Protein AF-A0AA43FQS2-F1 (afdb_monomer_lite)

pLDDT: mean 81.41, std 19.04, range [47.25, 98.38]

Radius of gyration: 20.24 Å; chains: 1; bounding box: 50×47×33 Å

Structure (mmCIF, N/CA/C/O backbone):
data_AF-A0AA43FQS2-F1
#
_entry.id   AF-A0AA43FQS2-F1
#
loop_
_atom_site.group_PDB
_atom_site.id
_atom_site.type_symbol
_atom_site.label_atom_id
_atom_site.label_alt_id
_atom_site.label_comp_id
_atom_site.label_asym_id
_atom_site.label_entity_id
_atom_site.label_seq_id
_atom_site.pdbx_PDB_ins_code
_atom_site.Cartn_x
_atom_site.Cartn_y
_atom_site.Cartn_z
_atom_site.occupancy
_atom_site.B_iso_or_equiv
_atom_site.auth_seq_id
_atom_site.auth_comp_id
_atom_site.auth_asym_id
_atom_site.auth_atom_id
_atom_site.pdbx_PDB_model_num
ATOM 1 N N . MET A 1 1 ? 2.367 10.688 -21.555 1.00 47.25 1 MET A N 1
ATOM 2 C CA . MET A 1 1 ? 2.861 10.732 -20.163 1.00 47.25 1 MET A CA 1
ATOM 3 C C . MET A 1 1 ? 2.759 9.330 -19.599 1.00 47.25 1 MET A C 1
ATOM 5 O O . MET A 1 1 ? 1.649 8.841 -19.445 1.00 47.25 1 MET A O 1
ATOM 9 N N . MET A 1 2 ? 3.886 8.651 -19.405 1.00 54.97 2 MET A N 1
ATOM 10 C CA . MET A 1 2 ? 3.919 7.301 -18.843 1.00 54.97 2 MET A CA 1
ATOM 11 C C . MET A 1 2 ? 4.125 7.453 -17.336 1.00 54.97 2 MET A C 1
ATOM 13 O O . MET A 1 2 ? 5.127 8.028 -16.924 1.00 54.97 2 MET A O 1
ATOM 17 N N . MET A 1 3 ? 3.135 7.051 -16.536 1.00 63.41 3 MET A N 1
ATOM 18 C CA . MET A 1 3 ? 3.214 7.118 -15.075 1.00 63.41 3 MET A CA 1
ATOM 19 C C . MET A 1 3 ? 4.420 6.295 -14.619 1.00 63.41 3 MET A C 1
ATOM 21 O O . MET A 1 3 ? 4.543 5.130 -15.006 1.00 63.41 3 MET A O 1
ATOM 25 N N . ASN A 1 4 ? 5.325 6.907 -13.856 1.00 87.50 4 ASN A N 1
ATOM 26 C CA . ASN A 1 4 ? 6.550 6.239 -13.444 1.00 87.50 4 ASN A CA 1
ATOM 27 C C . ASN A 1 4 ? 6.188 5.078 -12.495 1.00 87.50 4 ASN A C 1
ATOM 29 O O . ASN A 1 4 ? 5.350 5.229 -11.601 1.00 87.50 4 ASN A O 1
ATOM 33 N N . VAL A 1 5 ? 6.796 3.907 -12.697 1.00 87.38 5 VAL A N 1
ATOM 34 C CA . VAL A 1 5 ? 6.619 2.719 -11.845 1.00 87.38 5 VAL A CA 1
ATOM 35 C C . VAL A 1 5 ? 6.835 3.076 -10.369 1.00 87.38 5 VAL A C 1
ATOM 37 O O . VAL A 1 5 ? 6.023 2.699 -9.525 1.00 87.38 5 VAL A O 1
ATOM 40 N N . ASP A 1 6 ? 7.820 3.925 -10.067 1.00 89.94 6 ASP A N 1
ATOM 41 C CA . ASP A 1 6 ? 8.076 4.437 -8.718 1.00 89.94 6 ASP A CA 1
ATOM 42 C C . ASP A 1 6 ? 6.920 5.263 -8.140 1.00 89.94 6 ASP A C 1
ATOM 44 O O . ASP A 1 6 ? 6.643 5.222 -6.939 1.00 89.94 6 ASP A O 1
ATOM 48 N N 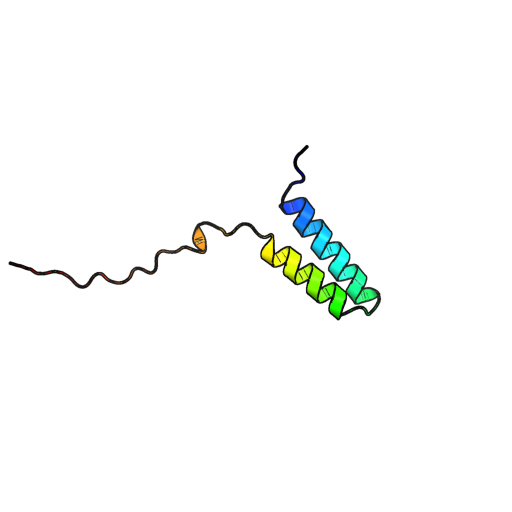. GLU A 1 7 ? 6.238 6.056 -8.970 1.00 93.69 7 GLU A N 1
ATOM 49 C CA . GLU A 1 7 ? 5.075 6.843 -8.543 1.00 93.69 7 GLU A CA 1
ATOM 50 C C . GLU A 1 7 ? 3.886 5.937 -8.246 1.00 93.69 7 GLU A C 1
ATOM 52 O O . GLU A 1 7 ? 3.179 6.142 -7.256 1.00 93.69 7 GLU A O 1
ATOM 57 N N . ARG A 1 8 ? 3.697 4.894 -9.060 1.00 93.88 8 ARG A N 1
ATOM 58 C CA . ARG A 1 8 ? 2.667 3.879 -8.839 1.00 93.88 8 ARG A CA 1
ATOM 59 C C . ARG A 1 8 ? 2.923 3.101 -7.549 1.00 93.88 8 ARG A C 1
ATOM 61 O O . ARG A 1 8 ? 1.993 2.945 -6.760 1.00 93.88 8 ARG A O 1
ATOM 68 N N . ILE A 1 9 ? 4.159 2.673 -7.292 1.00 95.81 9 ILE A N 1
ATOM 69 C CA . ILE A 1 9 ? 4.537 1.990 -6.044 1.00 95.81 9 ILE A CA 1
ATOM 70 C C . ILE A 1 9 ? 4.260 2.897 -4.840 1.00 95.81 9 ILE A C 1
ATOM 72 O O . ILE A 1 9 ? 3.584 2.485 -3.896 1.00 95.81 9 ILE A O 1
ATOM 76 N N . ARG A 1 10 ? 4.706 4.161 -4.885 1.00 96.06 10 ARG A N 1
ATOM 77 C CA . ARG A 1 10 ? 4.452 5.136 -3.809 1.00 96.06 10 ARG A CA 1
ATOM 78 C C . ARG A 1 10 ? 2.961 5.360 -3.564 1.00 96.06 10 ARG A C 1
ATOM 80 O O . ARG A 1 10 ? 2.545 5.470 -2.411 1.00 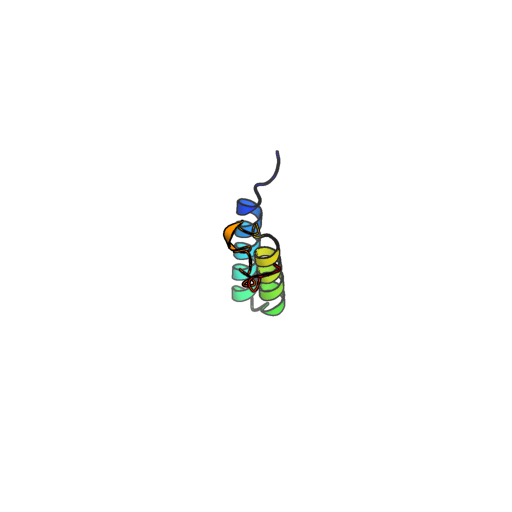96.06 10 ARG A O 1
ATOM 87 N N . TYR A 1 11 ? 2.158 5.419 -4.624 1.00 96.75 11 TYR A N 1
ATOM 88 C CA . TYR A 1 11 ? 0.708 5.536 -4.508 1.00 96.75 11 TYR A CA 1
ATOM 89 C C . TYR A 1 11 ? 0.092 4.312 -3.817 1.00 96.75 11 TYR A C 1
ATOM 91 O O . TYR A 1 11 ? -0.640 4.477 -2.842 1.00 96.75 11 TYR A O 1
ATOM 99 N N . LEU A 1 12 ? 0.430 3.098 -4.262 1.00 97.50 12 LEU A N 1
ATOM 100 C CA . LEU A 1 12 ? -0.085 1.852 -3.684 1.00 97.50 12 LEU A CA 1
ATOM 101 C C . LEU A 1 12 ? 0.249 1.739 -2.191 1.00 97.50 12 LEU A C 1
ATOM 103 O O . LEU A 1 12 ? -0.629 1.438 -1.385 1.00 97.50 12 LEU A O 1
ATOM 107 N N . LEU A 1 13 ? 1.484 2.068 -1.803 1.00 98.00 13 LEU A N 1
ATOM 108 C CA . LEU A 1 13 ? 1.894 2.070 -0.397 1.00 98.00 13 LEU A CA 1
ATOM 109 C C . LEU A 1 13 ? 1.123 3.104 0.433 1.00 98.00 13 LEU A C 1
ATOM 111 O O . LEU A 1 13 ? 0.689 2.794 1.540 1.00 98.00 13 LEU A O 1
ATOM 115 N N . ARG A 1 14 ? 0.888 4.308 -0.105 1.00 98.12 14 ARG A N 1
ATOM 116 C CA . ARG A 1 14 ? 0.102 5.344 0.583 1.00 98.12 14 ARG A CA 1
ATOM 117 C C . ARG A 1 14 ? -1.334 4.890 0.843 1.00 98.12 14 ARG A C 1
ATOM 119 O O . ARG A 1 14 ? -1.857 5.116 1.933 1.00 98.12 14 ARG A O 1
ATOM 126 N N . VAL A 1 15 ? -1.970 4.264 -0.146 1.00 97.94 15 VAL A N 1
ATOM 127 C CA . VAL A 1 15 ? -3.334 3.736 0.004 1.00 97.94 15 VAL A CA 1
ATOM 128 C C . VAL A 1 15 ? -3.353 2.580 1.003 1.00 97.94 15 VAL A C 1
ATOM 130 O O . VAL A 1 15 ? -4.256 2.524 1.833 1.00 97.94 15 VAL A O 1
ATOM 133 N N . ALA A 1 16 ? -2.330 1.720 1.001 1.00 98.25 16 ALA A N 1
ATOM 134 C CA . ALA A 1 16 ? -2.205 0.659 1.993 1.00 98.25 16 ALA A CA 1
ATOM 135 C C . ALA A 1 16 ? -2.152 1.212 3.425 1.00 98.25 16 ALA A C 1
ATOM 137 O O . ALA A 1 16 ? -2.919 0.765 4.270 1.00 98.25 16 ALA A O 1
ATOM 138 N N . THR A 1 17 ? -1.305 2.215 3.689 1.00 98.31 17 THR A N 1
ATOM 139 C CA . THR A 1 17 ? -1.218 2.863 5.010 1.00 98.31 17 THR A CA 1
ATOM 140 C C . THR A 1 17 ? -2.555 3.457 5.437 1.00 98.31 17 THR A C 1
ATOM 142 O O . THR A 1 17 ? -2.953 3.315 6.589 1.00 98.31 17 THR A O 1
ATOM 145 N N . ARG A 1 18 ? -3.276 4.102 4.514 1.00 98.25 18 ARG A N 1
ATOM 146 C CA . ARG A 1 18 ? -4.597 4.660 4.817 1.00 98.25 18 ARG A CA 1
ATOM 147 C C . ARG A 1 18 ? -5.602 3.569 5.197 1.00 98.25 18 ARG A C 1
ATOM 149 O O . ARG A 1 18 ? -6.282 3.718 6.204 1.00 98.25 18 ARG A O 1
ATOM 156 N N . ALA A 1 19 ? -5.640 2.473 4.441 1.00 98.06 19 ALA A N 1
ATOM 157 C CA . ALA A 1 19 ? -6.514 1.341 4.735 1.00 98.06 19 ALA A CA 1
ATOM 158 C C . ALA A 1 19 ? -6.201 0.706 6.104 1.00 98.06 19 ALA A C 1
ATOM 160 O O . ALA A 1 19 ? -7.116 0.295 6.806 1.00 98.06 19 ALA A O 1
ATOM 161 N N . GLU A 1 20 ? -4.935 0.666 6.535 1.00 97.50 20 GLU A N 1
ATOM 162 C CA . GLU A 1 20 ? -4.596 0.200 7.890 1.00 97.50 20 GLU A CA 1
ATOM 163 C C . GLU A 1 20 ? -5.132 1.113 8.985 1.00 97.50 20 GLU A C 1
ATOM 165 O O . GLU A 1 20 ? -5.653 0.618 9.981 1.00 97.50 20 GLU A O 1
ATOM 170 N N . VAL A 1 21 ? -5.022 2.432 8.801 1.00 98.12 21 VAL A N 1
ATOM 171 C CA . VAL A 1 21 ? -5.559 3.420 9.750 1.00 98.12 21 VAL A CA 1
ATOM 172 C C . VAL A 1 21 ? -7.083 3.315 9.846 1.00 98.12 21 VAL A C 1
ATOM 174 O O . VAL A 1 21 ? -7.639 3.468 10.929 1.00 98.12 21 VAL A O 1
ATOM 177 N N . GLU A 1 22 ? -7.752 3.013 8.732 1.00 97.81 22 GLU A N 1
ATOM 178 C CA . GLU A 1 22 ? -9.203 2.790 8.665 1.00 97.81 22 GLU A CA 1
ATOM 179 C C . GLU A 1 22 ? -9.625 1.408 9.223 1.00 97.81 22 GLU A C 1
ATOM 181 O O . GLU A 1 22 ? -10.811 1.159 9.419 1.00 97.81 22 GLU A O 1
ATOM 186 N N . GLY A 1 23 ? -8.669 0.528 9.556 1.00 98.00 23 GLY A N 1
ATOM 187 C CA . GLY A 1 23 ? -8.918 -0.813 10.104 1.00 98.00 23 GLY A CA 1
ATOM 188 C C . GLY A 1 23 ? -9.123 -1.905 9.046 1.00 98.00 23 GLY A C 1
ATOM 189 O O . GLY A 1 23 ? -9.295 -3.080 9.383 1.00 98.00 23 GLY A O 1
ATOM 190 N N . ASP A 1 24 ? -9.024 -1.561 7.763 1.00 97.94 24 ASP A N 1
ATOM 191 C CA . ASP A 1 24 ? -9.205 -2.460 6.626 1.00 97.94 24 ASP A CA 1
ATOM 192 C C . ASP A 1 24 ? -7.924 -3.247 6.302 1.00 97.94 24 ASP A C 1
ATOM 194 O O . ASP A 1 24 ? -7.322 -3.149 5.227 1.00 97.94 24 ASP A O 1
ATOM 198 N N . VAL A 1 25 ? -7.514 -4.108 7.237 1.00 96.31 25 VAL A N 1
ATOM 199 C CA . VAL A 1 25 ? -6.259 -4.884 7.162 1.00 96.31 25 VAL A CA 1
ATOM 200 C C . VAL A 1 25 ? -6.157 -5.731 5.884 1.00 96.31 25 VAL A C 1
ATOM 202 O O . VAL A 1 25 ? -5.078 -5.868 5.303 1.00 96.31 25 VAL A O 1
ATOM 205 N N . ARG A 1 26 ? -7.274 -6.297 5.400 1.00 97.62 26 ARG A N 1
ATOM 206 C CA . ARG A 1 26 ? -7.283 -7.077 4.146 1.00 97.62 26 ARG A CA 1
ATOM 207 C C . ARG A 1 26 ? -6.957 -6.205 2.937 1.00 97.62 26 ARG A C 1
ATOM 209 O O . ARG A 1 26 ? -6.159 -6.614 2.098 1.00 97.62 26 ARG A O 1
ATOM 216 N N . VAL A 1 27 ? -7.548 -5.016 2.869 1.00 96.62 27 VAL A N 1
ATOM 217 C CA . VAL A 1 27 ? -7.353 -4.065 1.770 1.00 96.62 27 VAL A CA 1
ATOM 2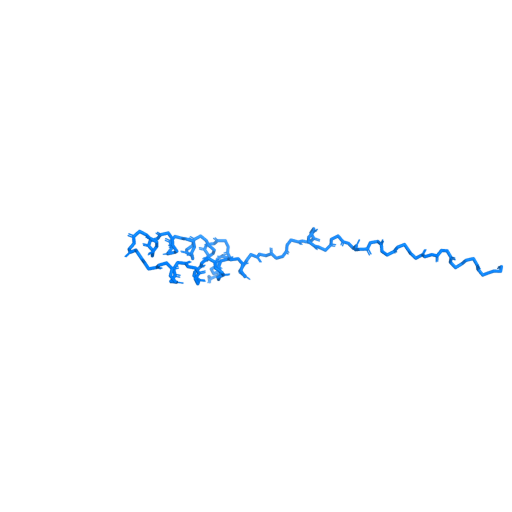18 C C . VAL A 1 27 ? -5.917 -3.548 1.775 1.00 96.62 27 VAL A C 1
ATOM 220 O O . VAL A 1 27 ? -5.246 -3.580 0.744 1.00 96.62 27 VAL A O 1
ATOM 223 N N . ALA A 1 28 ? -5.398 -3.185 2.949 1.00 98.38 28 ALA A N 1
ATOM 224 C CA . ALA A 1 28 ? -4.001 -2.801 3.111 1.00 98.38 28 ALA A CA 1
ATOM 225 C C . ALA A 1 28 ? -3.029 -3.872 2.592 1.00 98.38 28 ALA A C 1
ATOM 227 O O . ALA A 1 28 ? -2.074 -3.565 1.873 1.00 98.38 28 ALA A O 1
ATOM 228 N N . ARG A 1 29 ? -3.295 -5.147 2.906 1.00 98.19 29 ARG A N 1
ATOM 229 C CA . ARG A 1 29 ? -2.471 -6.275 2.451 1.00 98.19 29 ARG A CA 1
ATOM 230 C C . ARG A 1 29 ? -2.467 -6.421 0.932 1.00 98.19 29 ARG A C 1
ATOM 232 O O . ARG A 1 29 ? -1.408 -6.664 0.358 1.00 98.19 29 ARG A O 1
ATOM 239 N N . VAL A 1 30 ? -3.622 -6.256 0.288 1.00 98.25 30 VAL A N 1
ATOM 240 C CA . VAL A 1 30 ? -3.731 -6.308 -1.177 1.00 98.25 30 VAL A CA 1
ATOM 241 C C . VAL A 1 30 ? -2.890 -5.204 -1.813 1.00 98.25 30 VAL A C 1
ATOM 243 O O . VAL A 1 30 ? -2.080 -5.489 -2.691 1.00 98.25 30 VAL A O 1
ATOM 246 N N . PHE A 1 31 ? -2.999 -3.964 -1.331 1.00 98.06 31 PHE A N 1
ATOM 247 C CA . PHE A 1 31 ? -2.224 -2.853 -1.887 1.00 98.06 31 PHE A CA 1
ATOM 248 C C . PHE A 1 31 ? -0.714 -3.008 -1.691 1.00 98.06 31 PHE A C 1
ATOM 250 O O . PHE A 1 31 ? 0.050 -2.687 -2.601 1.00 98.06 31 PHE A O 1
ATOM 257 N N . ARG A 1 32 ? -0.271 -3.551 -0.549 1.00 97.81 32 ARG A N 1
ATOM 258 C CA . ARG A 1 32 ? 1.146 -3.887 -0.342 1.00 97.81 32 ARG A CA 1
ATOM 259 C C . ARG A 1 32 ? 1.634 -4.931 -1.329 1.00 97.81 32 ARG A C 1
ATOM 261 O O . ARG A 1 32 ? 2.668 -4.719 -1.951 1.00 97.81 32 ARG A O 1
ATOM 268 N N . ARG A 1 33 ? 0.861 -6.000 -1.529 1.00 97.69 33 ARG A N 1
ATOM 269 C CA . ARG A 1 33 ? 1.223 -7.046 -2.485 1.00 97.69 33 ARG A CA 1
ATOM 270 C C . ARG A 1 33 ? 1.331 -6.497 -3.907 1.00 97.69 33 ARG A C 1
ATOM 272 O O . ARG A 1 33 ? 2.307 -6.758 -4.591 1.00 97.69 33 ARG A O 1
ATOM 279 N N . MET A 1 34 ? 0.389 -5.648 -4.315 1.00 96.62 34 MET A N 1
ATOM 280 C CA . MET A 1 34 ? 0.457 -4.980 -5.618 1.00 96.62 34 MET A CA 1
ATOM 281 C C . MET A 1 34 ? 1.684 -4.068 -5.759 1.00 96.62 34 MET A C 1
ATOM 283 O O . MET A 1 34 ? 2.192 -3.905 -6.865 1.00 96.62 34 MET A O 1
ATOM 287 N N . ALA A 1 35 ? 2.135 -3.435 -4.672 1.00 95.94 35 ALA A N 1
ATOM 288 C CA . ALA A 1 35 ? 3.339 -2.608 -4.681 1.00 95.94 35 ALA A CA 1
ATOM 289 C C . ALA A 1 35 ? 4.615 -3.456 -4.789 1.00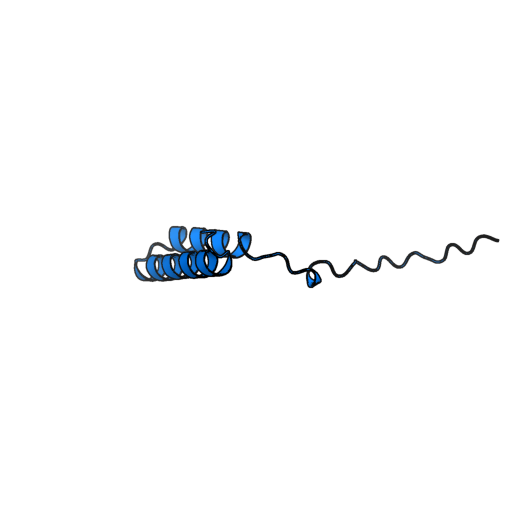 95.94 35 ALA A C 1
ATOM 291 O O . ALA A 1 35 ? 5.545 -3.049 -5.478 1.00 95.94 35 ALA A O 1
ATOM 292 N N . GLU A 1 36 ? 4.649 -4.619 -4.135 1.00 94.56 36 GLU A N 1
ATOM 293 C CA . GLU A 1 36 ? 5.733 -5.603 -4.244 1.00 94.56 36 GLU A CA 1
ATOM 294 C C . GLU A 1 36 ? 5.827 -6.169 -5.661 1.00 94.56 36 GLU A C 1
ATOM 296 O O . GLU A 1 36 ? 6.895 -6.113 -6.260 1.00 94.56 36 GLU A O 1
ATOM 301 N N . ASP A 1 37 ? 4.702 -6.609 -6.230 1.00 94.06 37 ASP A N 1
ATOM 302 C CA . ASP A 1 37 ? 4.639 -7.160 -7.590 1.00 94.06 37 ASP A CA 1
ATOM 303 C C . ASP A 1 37 ? 5.019 -6.118 -8.666 1.00 94.06 37 ASP A C 1
ATOM 305 O O . ASP A 1 37 ? 5.378 -6.472 -9.787 1.00 94.06 37 ASP A O 1
ATOM 309 N N . ALA A 1 38 ? 4.915 -4.822 -8.349 1.00 90.69 38 ALA A N 1
ATOM 310 C CA . ALA A 1 38 ? 5.277 -3.729 -9.247 1.00 90.69 38 ALA A CA 1
ATOM 311 C C . ALA A 1 38 ? 6.751 -3.310 -9.148 1.00 90.69 38 ALA A C 1
ATOM 313 O O . ALA A 1 38 ? 7.178 -2.480 -9.956 1.00 90.69 38 ALA A O 1
ATOM 314 N N . ARG A 1 39 ? 7.519 -3.824 -8.174 1.00 87.69 39 ARG A N 1
ATOM 315 C CA . ARG A 1 39 ? 8.948 -3.509 -8.077 1.00 87.69 39 ARG A CA 1
ATOM 316 C C . ARG A 1 39 ? 9.672 -4.044 -9.315 1.00 87.69 39 ARG A C 1
ATOM 318 O O . ARG A 1 39 ? 9.420 -5.184 -9.708 1.00 87.69 39 ARG A O 1
ATOM 325 N N . PRO A 1 40 ? 10.546 -3.242 -9.945 1.00 82.56 40 PRO A N 1
ATOM 326 C CA . PRO A 1 40 ? 11.419 -3.771 -10.978 1.00 82.56 40 PRO A CA 1
ATOM 327 C C . PRO A 1 40 ? 12.260 -4.893 -10.361 1.00 82.56 40 PRO A C 1
ATOM 329 O O . PRO A 1 40 ? 12.778 -4.737 -9.259 1.00 82.56 40 PRO A O 1
ATOM 332 N N . LEU A 1 41 ? 12.338 -6.029 -11.052 1.00 77.31 41 LEU A N 1
ATOM 333 C CA . LEU A 1 41 ? 13.291 -7.076 -10.703 1.00 77.31 41 LEU A CA 1
ATOM 334 C C . LEU A 1 41 ? 14.675 -6.501 -10.993 1.00 77.31 41 LEU A C 1
ATOM 336 O O . LEU A 1 41 ? 14.969 -6.184 -12.152 1.00 77.31 41 LEU A O 1
ATOM 340 N N . ASP A 1 42 ? 15.484 -6.302 -9.958 1.00 68.69 42 ASP A N 1
ATOM 341 C CA . ASP A 1 42 ? 16.839 -5.822 -10.168 1.00 68.69 42 ASP A CA 1
ATOM 342 C C . ASP A 1 42 ? 17.642 -6.948 -10.826 1.00 68.69 42 ASP A C 1
ATOM 344 O O . ASP A 1 42 ? 17.481 -8.129 -10.519 1.00 68.69 42 ASP A O 1
ATOM 348 N N . ALA A 1 43 ? 18.540 -6.603 -11.751 1.00 56.97 43 ALA A N 1
ATOM 349 C CA . ALA A 1 43 ? 19.398 -7.590 -12.411 1.00 56.97 43 ALA A CA 1
ATOM 350 C C . ALA A 1 43 ? 20.276 -8.380 -11.412 1.00 56.97 43 ALA A C 1
ATOM 352 O O . ALA A 1 43 ? 20.756 -9.458 -11.745 1.00 56.97 43 ALA A O 1
ATOM 353 N N . SER A 1 44 ? 20.450 -7.871 -10.185 1.00 58.97 44 SER A N 1
ATOM 354 C CA . SER A 1 44 ? 21.115 -8.552 -9.069 1.00 58.97 44 SER A CA 1
ATOM 355 C C . SER A 1 44 ? 20.292 -9.672 -8.425 1.00 58.97 44 SER A C 1
ATOM 357 O O . SER A 1 44 ? 20.869 -10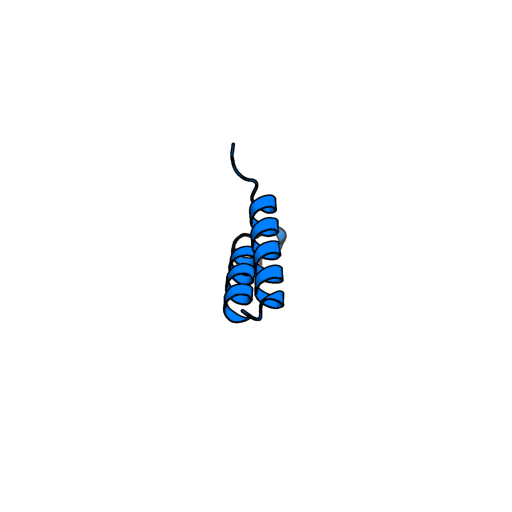.519 -7.751 1.00 58.97 44 SER A O 1
ATOM 359 N N . ASP A 1 45 ? 18.972 -9.718 -8.635 1.00 62.44 45 ASP A N 1
ATOM 360 C CA . ASP A 1 45 ? 18.132 -10.847 -8.198 1.00 62.44 45 ASP A CA 1
ATOM 361 C C . ASP A 1 45 ? 18.390 -12.106 -9.048 1.00 62.44 45 ASP A C 1
ATOM 363 O O . ASP A 1 45 ? 18.018 -13.219 -8.673 1.00 62.44 45 ASP A O 1
ATOM 367 N N . PHE A 1 46 ? 19.079 -11.927 -10.179 1.00 57.53 46 PHE A N 1
ATOM 368 C CA . PHE A 1 46 ? 19.629 -12.975 -11.025 1.00 57.53 46 PHE A CA 1
ATOM 369 C C . PHE A 1 46 ? 21.158 -13.011 -10.896 1.00 57.53 46 PHE A C 1
ATOM 371 O O . PHE A 1 46 ? 21.866 -12.998 -11.901 1.00 57.53 46 PHE A O 1
ATOM 378 N N . GLU A 1 47 ? 21.702 -13.079 -9.675 1.00 60.28 47 GLU A N 1
ATOM 379 C CA . GLU A 1 47 ? 23.009 -13.728 -9.516 1.00 60.28 47 GLU A CA 1
ATOM 380 C C . GLU A 1 47 ? 22.869 -15.108 -10.176 1.00 60.28 47 GLU A C 1
ATOM 382 O O . GLU A 1 47 ? 22.008 -15.895 -9.755 1.00 60.28 47 GLU A O 1
ATOM 387 N N . PRO A 1 48 ? 23.615 -15.410 -11.258 1.00 54.94 48 PRO A N 1
ATOM 388 C CA . PRO A 1 48 ? 23.565 -16.737 -11.821 1.00 54.94 48 PRO A CA 1
ATOM 389 C C . PRO A 1 48 ? 23.982 -17.650 -10.682 1.00 54.94 48 PRO A C 1
ATOM 391 O O . PRO A 1 48 ? 25.086 -17.519 -10.157 1.00 54.94 48 PRO A O 1
ATOM 394 N N . LEU A 1 49 ? 23.080 -18.549 -10.283 1.00 59.00 49 LEU A N 1
ATOM 395 C CA . LEU A 1 49 ? 23.450 -19.777 -9.607 1.00 59.00 49 LEU A CA 1
ATOM 396 C C . LEU A 1 49 ? 24.637 -20.310 -10.405 1.00 59.00 49 LEU A C 1
ATOM 398 O O . LEU A 1 49 ? 24.454 -20.873 -11.485 1.00 59.00 49 LEU A O 1
ATOM 402 N N . LEU A 1 50 ? 25.852 -20.047 -9.919 1.00 57.22 50 LEU A N 1
ATOM 403 C CA . LEU A 1 50 ? 27.073 -20.686 -10.356 1.00 57.22 50 LEU A CA 1
ATOM 404 C C . LEU A 1 50 ? 26.872 -22.135 -9.945 1.00 57.22 50 LEU A C 1
ATOM 406 O O . LEU A 1 50 ? 27.337 -22.573 -8.899 1.00 57.22 50 LEU A O 1
ATOM 410 N N . ILE A 1 51 ? 26.084 -22.860 -10.740 1.00 59.53 51 ILE A N 1
ATOM 411 C CA . ILE A 1 51 ? 26.124 -24.303 -10.808 1.00 59.53 51 ILE A CA 1
ATOM 412 C C . ILE A 1 51 ? 27.593 -24.546 -11.126 1.00 59.53 51 ILE A C 1
ATOM 414 O O . ILE A 1 51 ? 28.030 -24.135 -12.207 1.00 59.53 51 ILE A O 1
ATOM 418 N N . PRO A 1 52 ? 28.394 -25.100 -10.201 1.00 51.59 52 PRO A N 1
ATOM 419 C CA . PRO A 1 52 ? 29.746 -25.462 -10.549 1.00 51.59 52 PRO A CA 1
ATOM 420 C C . PRO A 1 52 ? 29.580 -26.498 -11.654 1.00 51.59 52 PRO A C 1
ATOM 422 O O . PRO A 1 52 ? 29.143 -27.622 -11.405 1.00 51.59 52 PRO A O 1
ATOM 425 N N . THR A 1 53 ? 29.835 -26.100 -12.900 1.00 61.72 53 THR A N 1
ATOM 426 C CA . THR A 1 53 ? 30.024 -27.051 -13.980 1.00 61.72 53 THR A CA 1
ATOM 427 C C . THR A 1 53 ? 31.223 -27.860 -13.534 1.00 61.72 53 THR A C 1
ATOM 429 O O . THR A 1 53 ? 32.357 -27.382 -13.603 1.00 61.72 53 THR A O 1
ATOM 432 N N . MET A 1 54 ? 30.953 -29.032 -12.952 1.00 53.38 54 MET A N 1
ATOM 433 C CA . MET A 1 54 ? 31.982 -30.008 -12.659 1.00 53.38 54 MET A CA 1
ATOM 434 C C . MET A 1 54 ? 32.840 -30.124 -13.905 1.00 53.38 54 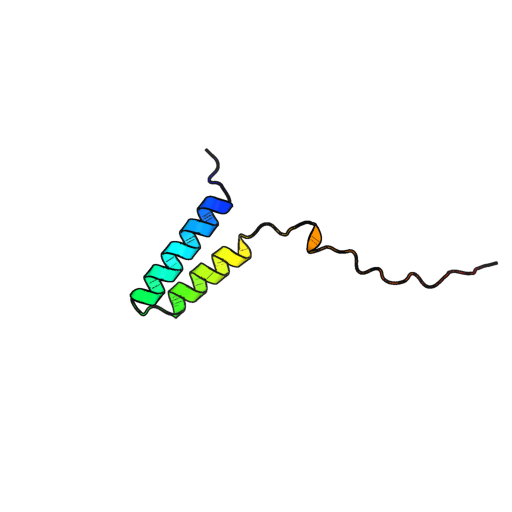MET A C 1
ATOM 436 O O . MET A 1 54 ? 32.307 -30.231 -15.012 1.00 53.38 54 MET A O 1
ATOM 440 N N . GLY A 1 55 ? 34.153 -30.049 -13.699 1.00 57.22 55 GLY A N 1
ATOM 441 C CA . GLY A 1 55 ? 35.130 -30.206 -14.754 1.00 57.22 55 GLY A CA 1
ATOM 442 C C . GLY A 1 55 ? 34.769 -31.406 -15.613 1.00 57.22 55 GLY A C 1
ATOM 443 O O . GLY A 1 55 ? 34.835 -32.549 -15.163 1.00 57.22 55 GLY A O 1
ATOM 444 N N . CYS A 1 56 ? 34.398 -31.129 -16.859 1.00 49.06 56 CYS A N 1
ATOM 445 C CA . CYS A 1 56 ? 34.476 -32.109 -17.919 1.00 49.06 56 CYS A CA 1
ATOM 446 C C . CYS A 1 56 ? 35.967 -32.217 -18.259 1.00 49.06 56 CYS A C 1
ATOM 448 O O . CYS A 1 56 ? 36.461 -31.595 -19.194 1.00 49.06 56 CYS A O 1
ATOM 450 N N . ALA A 1 57 ? 36.709 -32.917 -17.399 1.00 55.38 57 ALA A N 1
ATOM 451 C CA . ALA A 1 57 ? 37.972 -33.513 -17.785 1.00 55.38 57 ALA A CA 1
ATOM 452 C C . ALA A 1 57 ? 37.607 -34.709 -18.668 1.00 55.38 57 ALA A C 1
ATOM 454 O O . ALA A 1 57 ? 37.306 -35.791 -18.168 1.00 55.38 57 ALA A O 1
ATOM 455 N N . ALA A 1 58 ? 37.549 -34.466 -19.971 1.00 52.56 58 ALA A N 1
ATOM 456 C CA . ALA A 1 58 ? 37.501 -35.502 -20.984 1.00 52.56 58 ALA A CA 1
ATOM 457 C C . ALA A 1 58 ? 38.693 -35.270 -21.919 1.00 52.56 58 ALA A C 1
ATOM 459 O O . ALA A 1 58 ? 38.654 -34.363 -22.746 1.00 52.56 58 ALA A O 1
ATOM 460 N N . GLU A 1 59 ? 39.707 -36.104 -21.669 1.00 48.06 59 GLU A N 1
ATOM 461 C CA . GLU A 1 59 ? 40.786 -36.578 -22.558 1.00 48.06 59 GLU A CA 1
ATOM 462 C C . GLU A 1 59 ? 41.869 -35.599 -23.038 1.00 48.06 59 GLU A C 1
ATOM 464 O O . GLU A 1 59 ? 41.598 -34.674 -23.833 1.00 48.06 59 GLU A O 1
#

Foldseek 3Di:
DDQDLVNLLVVLQVVLVVCVVVVNPVSSVVSNVVSVVSDPDPVVVCPPPPPVPPDPPDD

Secondary structure (DSSP, 8-state):
----HHHHHHHHHHHHHHHHHTT-HHHHHHHHHHHHHTS---GGGG-------------

Sequence (59 aa):
MMMNVDERIRYLLRVATRAEVEGDVRVARVFRRMAEDARPLDASDFEPLLIPTMGCAAE